Protein AF-A0A531K171-F1 (afdb_monomer_lite)

Sequence (128 aa):
ALLALTRFPGCSALVVLVNGFMGLPPVVVGLTVYLLLSRSGPLGEFGLLFTPAAMVIAQALLVVPIIAALTRQTIEDLWREYRDELTAMGVGPTGRVATLLWDSRFSLITAMLAGFGRAAAEVGTVMI

Structure (mmCIF, N/CA/C/O backbone):
data_AF-A0A531K171-F1
#
_entry.id   AF-A0A531K171-F1
#
loop_
_atom_site.group_PDB
_atom_site.id
_atom_site.type_symbol
_atom_site.label_atom_id
_atom_site.label_alt_id
_atom_site.label_comp_id
_atom_site.label_asym_id
_atom_site.label_entity_id
_atom_site.label_seq_id
_atom_site.pdbx_PDB_ins_code
_atom_site.Cartn_x
_atom_site.Cartn_y
_atom_site.Cartn_z
_atom_site.occupancy
_atom_site.B_iso_or_equiv
_atom_site.auth_seq_id
_atom_site.auth_comp_id
_atom_site.auth_asym_id
_atom_site.auth_atom_id
_atom_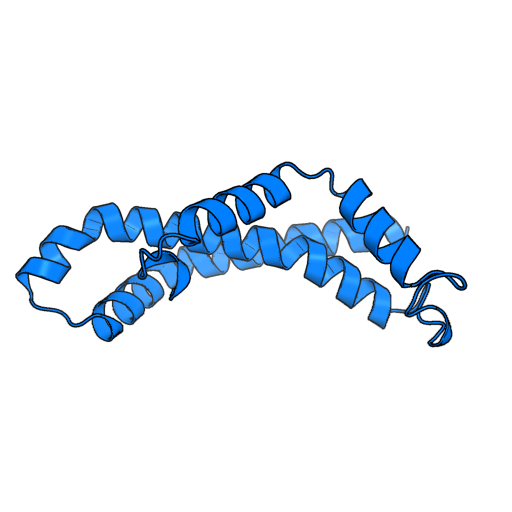site.pdbx_PDB_model_num
ATOM 1 N N . ALA A 1 1 ? -8.159 3.222 4.568 1.00 42.47 1 ALA A N 1
ATOM 2 C CA . ALA A 1 1 ? -9.145 3.859 5.470 1.00 42.47 1 ALA A CA 1
ATOM 3 C C . ALA A 1 1 ? -10.593 3.631 5.020 1.00 42.47 1 ALA A C 1
ATOM 5 O O . ALA A 1 1 ? -11.285 2.875 5.687 1.00 42.47 1 ALA A O 1
ATOM 6 N N . LEU A 1 2 ? -11.050 4.180 3.882 1.00 42.38 2 LEU A N 1
ATOM 7 C CA . LEU A 1 2 ? -12.434 3.988 3.398 1.00 42.38 2 LEU A CA 1
ATOM 8 C C . LEU A 1 2 ? -12.837 2.510 3.230 1.00 42.38 2 LEU A C 1
ATOM 10 O O . LEU A 1 2 ? -13.908 2.122 3.683 1.00 42.38 2 LEU A O 1
ATOM 14 N N . LEU A 1 3 ? -11.951 1.669 2.685 1.00 48.12 3 LEU A N 1
ATOM 15 C CA . LEU A 1 3 ? -12.173 0.220 2.530 1.00 48.12 3 LEU A CA 1
ATOM 16 C C . LEU A 1 3 ? -12.304 -0.556 3.852 1.00 48.12 3 LEU A C 1
ATOM 18 O O . LEU A 1 3 ? -12.934 -1.603 3.881 1.00 48.12 3 LEU A O 1
ATOM 22 N N . ALA A 1 4 ? -11.716 -0.057 4.941 1.00 44.78 4 ALA A N 1
ATOM 23 C CA . ALA A 1 4 ? -11.785 -0.706 6.252 1.00 44.78 4 ALA A CA 1
ATOM 24 C C . ALA A 1 4 ? -13.047 -0.299 7.036 1.00 44.78 4 ALA A C 1
ATOM 26 O O . ALA A 1 4 ? -13.523 -1.047 7.882 1.00 44.78 4 ALA A O 1
ATOM 27 N N . LEU A 1 5 ? -13.596 0.885 6.746 1.00 43.72 5 LEU A N 1
ATOM 28 C CA . LEU A 1 5 ? -14.669 1.509 7.529 1.00 43.72 5 LEU A CA 1
ATOM 29 C C . LEU A 1 5 ? -16.035 1.495 6.838 1.00 43.72 5 LEU A C 1
ATOM 31 O O . LEU A 1 5 ? -17.038 1.829 7.463 1.00 43.72 5 LEU A O 1
ATOM 35 N N . THR A 1 6 ? -16.103 1.074 5.575 1.00 45.12 6 THR A N 1
ATOM 36 C CA . THR A 1 6 ? -17.366 0.918 4.850 1.00 45.12 6 THR A CA 1
ATOM 37 C C . THR A 1 6 ? -17.631 -0.563 4.571 1.00 45.12 6 THR A C 1
ATOM 39 O O . THR A 1 6 ? -16.928 -1.224 3.809 1.00 45.12 6 THR A O 1
ATOM 42 N N . ARG A 1 7 ? -18.661 -1.119 5.222 1.00 50.06 7 ARG A N 1
ATOM 43 C CA . ARG A 1 7 ? -19.179 -2.462 4.925 1.00 50.06 7 ARG A CA 1
ATOM 44 C C . ARG A 1 7 ? -20.188 -2.366 3.780 1.00 50.06 7 ARG A C 1
ATOM 46 O O . ARG A 1 7 ? -21.389 -2.370 4.015 1.00 50.06 7 ARG A O 1
ATOM 53 N N . PHE A 1 8 ? -19.709 -2.240 2.545 1.00 55.25 8 PHE A N 1
ATOM 54 C CA . PHE A 1 8 ? -20.541 -2.452 1.354 1.00 55.25 8 PHE A CA 1
ATOM 55 C C . PHE A 1 8 ? -20.479 -3.931 0.920 1.00 55.25 8 PHE A C 1
ATOM 57 O O . PHE A 1 8 ? -19.448 -4.575 1.130 1.00 55.25 8 PHE A O 1
ATOM 64 N N . PRO A 1 9 ? -21.540 -4.502 0.316 1.00 48.28 9 PRO A N 1
ATOM 65 C CA . PRO A 1 9 ? -21.621 -5.938 0.008 1.00 48.28 9 PRO A CA 1
ATOM 66 C C . PRO A 1 9 ? -20.509 -6.453 -0.931 1.00 48.28 9 PRO A C 1
ATOM 68 O O . PRO A 1 9 ? -20.168 -7.629 -0.884 1.00 48.28 9 PRO A O 1
ATOM 71 N N . GLY A 1 10 ? -19.869 -5.578 -1.720 1.00 55.34 10 GLY A N 1
ATOM 72 C CA . GLY A 1 10 ? -18.698 -5.908 -2.551 1.00 55.34 10 GLY A CA 1
ATOM 73 C C . GLY A 1 10 ? -17.340 -5.858 -1.833 1.00 55.34 10 GLY A C 1
ATOM 74 O O . GLY A 1 10 ? -16.324 -6.225 -2.418 1.00 55.34 10 GLY A O 1
ATOM 75 N N . CYS A 1 11 ? -17.293 -5.420 -0.571 1.00 57.91 11 CYS A N 1
ATOM 76 C CA . CYS A 1 11 ? -16.043 -5.249 0.171 1.00 57.91 11 CYS A CA 1
ATOM 77 C C . CYS A 1 11 ? -15.371 -6.602 0.430 1.00 57.91 11 CYS A C 1
ATOM 79 O O . CYS A 1 11 ? -14.168 -6.725 0.248 1.00 57.91 11 CYS A O 1
ATOM 81 N N . SER A 1 12 ? -16.142 -7.656 0.725 1.00 52.91 12 SER A N 1
ATOM 82 C CA . SER A 1 12 ? -15.591 -9.007 0.897 1.00 52.91 12 SER A CA 1
ATOM 83 C C . SER A 1 12 ? -14.964 -9.551 -0.396 1.00 52.91 12 SER A C 1
ATOM 85 O O . SER A 1 12 ? -13.860 -10.083 -0.346 1.00 52.91 12 SER A O 1
ATOM 87 N N . ALA A 1 13 ? -15.579 -9.321 -1.563 1.00 54.09 13 ALA A N 1
ATOM 88 C CA . ALA A 1 13 ? -14.998 -9.699 -2.856 1.00 54.09 13 ALA A CA 1
ATOM 89 C C . ALA A 1 13 ? -13.708 -8.921 -3.163 1.00 54.09 13 ALA A C 1
ATOM 91 O O . ALA A 1 13 ? -12.729 -9.510 -3.611 1.00 54.09 13 ALA A O 1
ATOM 92 N N . LEU A 1 14 ? -13.665 -7.619 -2.860 1.00 57.56 14 LEU A N 1
ATOM 93 C CA . LEU A 1 14 ? -12.453 -6.809 -3.014 1.00 57.56 14 LEU A CA 1
ATOM 94 C C . LEU A 1 14 ? -11.344 -7.255 -2.052 1.00 57.56 14 LEU A C 1
ATOM 96 O O . LEU A 1 14 ? -10.176 -7.296 -2.414 1.00 57.56 14 LEU A O 1
ATOM 100 N N . VAL A 1 15 ? -11.713 -7.621 -0.827 1.00 57.00 15 VAL A N 1
ATOM 101 C CA . VAL A 1 15 ? -10.813 -8.143 0.203 1.00 57.00 15 VAL A CA 1
ATOM 102 C C . VAL A 1 15 ? -10.242 -9.503 -0.184 1.00 57.00 15 VAL A C 1
ATOM 104 O O . VAL A 1 15 ? -9.050 -9.722 0.023 1.00 57.00 15 VAL A O 1
ATOM 107 N N . VAL A 1 16 ? -11.066 -10.386 -0.750 1.00 56.28 16 VAL A N 1
ATOM 108 C CA . VAL A 1 16 ? -10.660 -11.694 -1.280 1.00 56.28 16 VAL A CA 1
ATOM 109 C C . VAL A 1 16 ? -9.814 -11.528 -2.536 1.00 56.28 16 VAL A C 1
ATOM 111 O O . VAL A 1 16 ? -8.838 -12.247 -2.681 1.00 56.28 16 VAL A O 1
ATOM 114 N N . LEU A 1 17 ? -10.102 -10.552 -3.400 1.00 59.12 17 LEU A N 1
ATOM 115 C CA . LEU A 1 17 ? -9.239 -10.214 -4.533 1.00 59.12 17 LEU A CA 1
ATOM 116 C C . LEU A 1 17 ? -7.881 -9.694 -4.057 1.00 59.12 17 LEU A C 1
ATOM 118 O O . LEU A 1 17 ? -6.857 -10.205 -4.487 1.00 59.12 17 LEU A O 1
ATOM 122 N N . VAL A 1 18 ? -7.850 -8.735 -3.129 1.00 57.16 18 VAL A N 1
ATOM 123 C CA . VAL A 1 18 ? -6.605 -8.162 -2.587 1.00 57.16 18 VAL A CA 1
ATOM 124 C C . VAL A 1 18 ? -5.792 -9.203 -1.806 1.00 57.16 18 VAL A C 1
ATOM 126 O O . VAL A 1 18 ? -4.577 -9.252 -1.961 1.00 57.16 18 VAL A O 1
ATOM 129 N N . ASN A 1 19 ? -6.431 -10.079 -1.022 1.00 55.25 19 ASN A N 1
ATOM 130 C CA . ASN A 1 19 ? -5.746 -11.212 -0.381 1.00 55.25 19 ASN A CA 1
ATOM 131 C C . ASN A 1 19 ? -5.341 -12.291 -1.395 1.00 55.25 19 ASN A C 1
ATOM 133 O O . ASN A 1 19 ? -4.265 -12.865 -1.279 1.00 55.25 19 ASN A O 1
ATOM 137 N N . GLY A 1 20 ? -6.148 -12.531 -2.428 1.00 56.47 20 GLY A N 1
ATOM 138 C CA . GLY A 1 20 ? -5.806 -13.402 -3.553 1.00 56.47 20 GLY A CA 1
ATOM 139 C C . GLY A 1 20 ? -4.573 -12.899 -4.304 1.00 56.47 20 GLY A C 1
ATOM 140 O O . GLY A 1 20 ? -3.719 -13.697 -4.677 1.00 56.47 20 GLY A O 1
ATOM 141 N N . PHE A 1 21 ? -4.408 -11.577 -4.417 1.00 53.78 21 PHE A N 1
ATOM 142 C CA . PHE A 1 21 ? -3.192 -10.942 -4.926 1.00 53.78 21 PHE A CA 1
ATOM 143 C C . PHE A 1 21 ? -1.971 -11.130 -4.011 1.00 53.78 21 PHE A C 1
ATOM 145 O O . PHE A 1 21 ? -0.855 -11.121 -4.519 1.00 53.78 21 PHE A O 1
ATOM 152 N N . MET A 1 22 ? -2.142 -11.362 -2.702 1.00 51.91 22 MET A N 1
ATOM 153 C CA . MET A 1 22 ? -1.028 -11.762 -1.822 1.00 51.91 22 MET A CA 1
ATOM 154 C C . MET A 1 22 ? -0.592 -13.219 -2.046 1.00 51.91 22 MET A C 1
ATOM 156 O O . MET A 1 22 ? 0.558 -13.550 -1.772 1.00 51.91 22 MET A O 1
ATOM 160 N N . GLY A 1 23 ? -1.488 -14.078 -2.548 1.00 52.16 23 GLY A N 1
ATOM 161 C CA . GLY A 1 23 ? -1.180 -15.456 -2.950 1.00 52.16 23 GLY A CA 1
ATOM 162 C C . GLY A 1 23 ? -0.709 -15.595 -4.401 1.00 52.16 23 GLY A C 1
ATOM 163 O O . GLY A 1 23 ? -0.233 -16.662 -4.790 1.00 52.16 23 GLY A O 1
ATOM 164 N N . LEU A 1 24 ? -0.837 -14.539 -5.212 1.00 49.75 24 LEU A N 1
ATOM 165 C CA . LEU A 1 24 ? -0.403 -14.555 -6.603 1.00 49.75 24 LEU A CA 1
ATOM 166 C C . LEU A 1 24 ? 1.134 -14.606 -6.650 1.00 49.75 24 LEU A C 1
ATOM 168 O O . LEU A 1 24 ? 1.785 -13.739 -6.059 1.00 49.75 24 LEU A O 1
ATOM 172 N N . PRO A 1 25 ? 1.742 -15.576 -7.360 1.00 52.66 25 PRO A N 1
ATOM 173 C CA . PRO A 1 25 ? 3.187 -15.612 -7.512 1.00 52.66 25 PRO A CA 1
ATOM 174 C C . PRO A 1 25 ? 3.660 -14.286 -8.128 1.00 52.66 25 PRO A C 1
ATOM 176 O O . PRO A 1 25 ? 3.102 -13.876 -9.151 1.00 52.66 25 PRO A O 1
ATOM 179 N N . PRO A 1 26 ? 4.697 -13.626 -7.579 1.00 57.75 26 PRO A N 1
ATOM 180 C CA . PRO A 1 26 ? 5.217 -12.358 -8.108 1.00 57.75 26 PRO A CA 1
ATOM 181 C C . PRO A 1 26 ? 5.539 -12.428 -9.609 1.00 57.75 26 PRO A C 1
ATOM 183 O O . PRO A 1 26 ? 5.352 -11.468 -10.354 1.00 57.75 26 PRO A O 1
ATOM 186 N N . VAL A 1 27 ? 5.931 -13.620 -10.066 1.00 56.69 27 VAL A N 1
ATOM 187 C CA . VAL A 1 27 ? 6.193 -13.969 -11.467 1.00 56.69 27 VAL A CA 1
ATOM 188 C C . VAL A 1 27 ? 4.970 -13.765 -12.370 1.00 56.69 27 VAL A C 1
ATOM 190 O O . VAL A 1 27 ? 5.123 -13.296 -13.491 1.00 56.69 27 VAL A O 1
ATOM 193 N N . VAL A 1 28 ? 3.754 -14.062 -11.902 1.00 65.19 28 VAL A N 1
ATOM 194 C CA . VAL A 1 28 ? 2.520 -13.890 -12.694 1.00 65.19 28 VAL A CA 1
ATOM 195 C C . VAL A 1 28 ? 2.216 -12.408 -12.904 1.00 65.19 28 VAL A C 1
ATOM 197 O O . VAL A 1 28 ? 1.817 -12.004 -13.997 1.00 65.19 28 VAL A O 1
ATOM 200 N N . VAL A 1 29 ? 2.465 -11.577 -11.888 1.00 64.38 29 VAL A N 1
ATOM 201 C CA . VAL A 1 29 ? 2.330 -10.118 -11.999 1.00 64.38 29 VAL A CA 1
ATOM 202 C C . VAL A 1 29 ? 3.362 -9.571 -12.987 1.00 64.38 29 VAL A C 1
ATOM 204 O O . VAL A 1 29 ? 2.997 -8.843 -13.908 1.00 64.38 29 VAL A O 1
ATOM 207 N N . GLY A 1 30 ? 4.625 -9.996 -12.867 1.00 60.75 30 GLY A N 1
ATOM 208 C CA . GLY A 1 30 ? 5.691 -9.627 -13.802 1.00 60.75 30 GLY A CA 1
ATOM 209 C C . GLY A 1 30 ? 5.392 -10.037 -15.247 1.00 60.75 30 GLY A C 1
ATOM 210 O O . GLY A 1 30 ? 5.573 -9.235 -16.160 1.00 60.75 30 GLY A O 1
ATOM 211 N N . LEU A 1 31 ? 4.855 -11.243 -15.461 1.00 64.62 31 LEU A N 1
ATOM 212 C CA . LEU A 1 31 ? 4.466 -11.735 -16.785 1.00 64.62 31 LEU A CA 1
ATOM 213 C C . LEU A 1 31 ? 3.278 -10.952 -17.362 1.00 64.62 31 LEU A C 1
ATOM 215 O O . LEU A 1 31 ? 3.269 -10.638 -18.547 1.00 64.62 31 LEU A O 1
ATOM 219 N N . THR A 1 32 ? 2.300 -10.584 -16.531 1.00 66.62 32 THR A N 1
ATOM 220 C CA . THR A 1 32 ? 1.151 -9.767 -16.959 1.00 66.62 32 THR A CA 1
ATOM 221 C C . THR A 1 32 ? 1.608 -8.382 -17.415 1.00 66.62 32 THR A C 1
ATOM 223 O O . THR A 1 32 ? 1.217 -7.915 -18.482 1.00 66.62 32 THR A O 1
ATOM 226 N N . VAL A 1 33 ? 2.494 -7.745 -16.643 1.00 65.38 33 VAL A N 1
ATOM 227 C CA . VAL A 1 33 ? 3.104 -6.457 -17.000 1.00 65.38 33 VAL A CA 1
ATOM 228 C C . VAL A 1 33 ? 3.946 -6.592 -18.272 1.00 65.38 33 VAL A C 1
ATOM 230 O O . VAL A 1 33 ? 3.806 -5.783 -19.185 1.00 65.38 33 VAL A O 1
ATOM 233 N N . TYR A 1 34 ? 4.758 -7.646 -18.387 1.00 63.09 34 TYR A N 1
ATOM 234 C CA . TYR A 1 34 ? 5.546 -7.923 -19.588 1.00 63.09 34 TYR A CA 1
ATOM 235 C C . TYR A 1 34 ? 4.668 -8.079 -20.834 1.00 63.09 34 TYR A C 1
ATOM 237 O O . TYR A 1 34 ? 4.953 -7.465 -21.855 1.00 63.09 34 TYR A O 1
ATOM 245 N N . LEU A 1 35 ? 3.575 -8.843 -20.761 1.00 66.75 35 LEU A N 1
ATOM 246 C CA . LEU A 1 35 ? 2.653 -9.030 -21.885 1.00 66.75 35 LEU A CA 1
ATOM 247 C C . LEU A 1 35 ? 1.932 -7.730 -22.270 1.00 66.75 35 LEU A C 1
ATOM 249 O O . LEU A 1 35 ? 1.693 -7.506 -23.454 1.00 66.75 35 LEU A O 1
ATOM 253 N N . LEU A 1 36 ? 1.632 -6.857 -21.302 1.00 64.88 36 LEU A N 1
ATOM 254 C CA . LEU A 1 36 ? 1.018 -5.549 -21.553 1.00 64.88 36 LEU A CA 1
ATOM 255 C C . LEU A 1 36 ? 1.967 -4.563 -22.255 1.00 64.88 36 LEU A C 1
ATOM 257 O O . LEU A 1 36 ? 1.52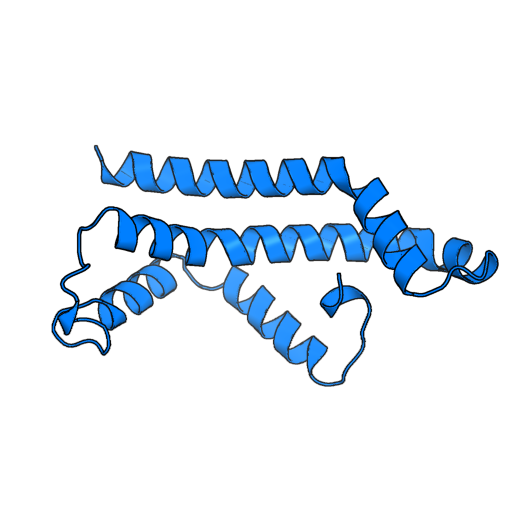7 -3.820 -23.133 1.00 64.88 36 LEU A O 1
ATOM 261 N N . LEU A 1 37 ? 3.245 -4.559 -21.864 1.00 59.38 37 LEU A N 1
ATOM 262 C CA . LEU A 1 37 ? 4.293 -3.657 -22.368 1.00 59.38 37 LEU A CA 1
ATOM 263 C C . LEU A 1 37 ? 5.088 -4.217 -23.556 1.00 59.38 37 LEU A C 1
ATOM 265 O O . LEU A 1 37 ? 5.846 -3.484 -24.191 1.00 59.38 37 LEU A O 1
ATOM 269 N N . SER A 1 38 ? 4.960 -5.512 -23.838 1.00 62.12 38 SER A N 1
ATOM 270 C CA . SER A 1 38 ? 5.581 -6.158 -24.993 1.00 62.12 38 SER A CA 1
ATOM 271 C C . SER A 1 38 ? 5.108 -5.494 -26.287 1.00 62.12 38 SER A C 1
ATOM 273 O O . SER A 1 38 ? 4.007 -4.956 -26.346 1.00 62.12 38 SER A O 1
ATOM 275 N N . ARG A 1 39 ? 5.909 -5.568 -27.359 1.00 59.94 39 ARG A N 1
ATOM 276 C CA . ARG A 1 39 ? 5.592 -4.985 -28.682 1.00 59.94 39 ARG A CA 1
ATOM 277 C C . ARG A 1 39 ? 4.248 -5.440 -29.268 1.00 59.94 39 ARG A C 1
ATOM 279 O O . ARG A 1 39 ? 3.750 -4.800 -30.182 1.00 59.94 39 ARG A O 1
ATOM 286 N N . SER A 1 40 ? 3.690 -6.540 -28.771 1.00 60.91 40 SER A N 1
ATOM 287 C CA . SER A 1 40 ? 2.383 -7.082 -29.174 1.00 60.91 40 SER A CA 1
ATOM 288 C C . SER A 1 40 ? 1.266 -6.800 -28.157 1.00 60.91 40 SER A C 1
ATOM 290 O O . SER A 1 40 ? 0.135 -7.233 -28.355 1.00 60.91 40 SER A O 1
ATOM 292 N N . GLY A 1 41 ? 1.585 -6.122 -27.055 1.00 66.50 41 GLY A N 1
ATOM 293 C CA . GLY A 1 41 ? 0.661 -5.720 -26.002 1.00 66.50 41 GLY A CA 1
ATOM 294 C C . GLY A 1 41 ? 0.040 -4.341 -26.251 1.00 66.50 41 GLY A C 1
ATOM 295 O O . GLY A 1 41 ? 0.568 -3.553 -27.036 1.00 66.50 41 GLY A O 1
ATOM 296 N N . PRO A 1 42 ? -1.063 -4.008 -25.557 1.00 67.75 42 PRO A N 1
ATOM 297 C CA . PRO A 1 42 ? -1.807 -2.758 -25.745 1.00 67.75 42 PRO A CA 1
ATOM 298 C C . PRO A 1 42 ? -0.992 -1.486 -25.462 1.00 67.75 42 PRO A C 1
ATOM 300 O O . PRO A 1 42 ? -1.372 -0.416 -25.922 1.00 67.75 42 PRO A O 1
ATOM 303 N N . LEU A 1 43 ? 0.117 -1.585 -24.718 1.00 64.38 43 LEU A N 1
ATOM 304 C CA . LEU A 1 43 ? 1.038 -0.474 -24.434 1.00 64.38 43 LEU A CA 1
ATOM 305 C C . LEU A 1 43 ? 2.383 -0.616 -25.174 1.00 64.38 43 LEU A C 1
ATOM 307 O O . LEU A 1 43 ? 3.310 0.156 -24.927 1.00 64.38 43 LEU A O 1
ATOM 311 N N . GLY A 1 44 ? 2.502 -1.589 -26.080 1.00 59.59 44 GLY A N 1
ATOM 312 C CA . GLY A 1 44 ? 3.733 -1.909 -26.803 1.00 59.59 44 GLY A CA 1
ATOM 313 C C . GLY A 1 44 ? 4.231 -0.804 -27.733 1.00 59.59 44 GLY A C 1
ATOM 314 O O . GLY A 1 44 ? 5.441 -0.677 -27.931 1.00 59.59 44 GLY A O 1
ATOM 315 N N . GLU A 1 45 ? 3.328 0.034 -28.254 1.00 64.06 45 GLU A N 1
ATOM 316 C CA . GLU A 1 45 ? 3.673 1.172 -29.122 1.00 64.06 45 GLU A CA 1
ATOM 317 C C . GLU A 1 45 ? 4.528 2.229 -28.407 1.00 64.06 45 GLU A C 1
ATOM 319 O O . GLU A 1 45 ? 5.309 2.927 -29.050 1.00 64.06 45 GLU A O 1
ATOM 324 N N . PHE A 1 46 ? 4.454 2.307 -27.072 1.00 66.69 46 PHE A N 1
ATOM 325 C CA . PHE A 1 46 ? 5.250 3.253 -26.287 1.00 66.69 46 PHE A CA 1
ATOM 326 C C . PHE A 1 46 ? 6.717 2.831 -26.124 1.00 66.69 46 PHE A C 1
ATOM 328 O O . PHE A 1 46 ? 7.515 3.612 -25.610 1.00 66.69 46 PHE A O 1
ATOM 335 N N . GLY A 1 47 ? 7.094 1.607 -26.520 1.00 61.94 47 GLY A N 1
ATOM 336 C CA . GLY A 1 47 ? 8.487 1.142 -26.479 1.00 61.94 47 GLY A CA 1
ATOM 337 C C . GLY A 1 47 ? 9.127 1.161 -25.083 1.00 61.94 47 GLY A C 1
ATOM 338 O O . GLY A 1 47 ? 10.347 1.169 -24.969 1.00 61.94 47 GLY A O 1
ATOM 339 N N . LEU A 1 48 ? 8.316 1.179 -24.019 1.00 64.19 48 LEU A N 1
ATOM 340 C CA . LEU A 1 48 ? 8.757 1.372 -22.631 1.00 64.19 48 LEU A CA 1
ATOM 341 C C . LEU A 1 48 ? 9.457 0.145 -22.031 1.00 64.19 48 LEU A C 1
ATOM 343 O O . LEU A 1 48 ? 10.026 0.237 -20.940 1.00 64.19 48 LEU A O 1
ATOM 347 N N . LEU A 1 49 ? 9.420 -1.000 -22.714 1.00 61.03 49 LEU A N 1
ATOM 348 C CA . LEU A 1 49 ? 10.106 -2.216 -22.291 1.00 61.03 49 LEU A CA 1
ATOM 349 C C . LEU A 1 49 ? 11.610 -1.915 -22.124 1.00 61.03 49 LEU A C 1
ATOM 351 O O . LEU A 1 49 ? 12.233 -1.382 -23.036 1.00 61.03 49 LEU A O 1
ATOM 355 N N . PHE A 1 50 ? 12.178 -2.239 -20.957 1.00 64.44 50 PHE A N 1
ATOM 356 C CA . PHE A 1 50 ? 13.566 -1.928 -20.554 1.00 64.44 50 PHE A CA 1
ATOM 357 C C . PHE A 1 50 ? 13.874 -0.460 -20.203 1.00 64.44 50 PHE A C 1
ATOM 359 O O . PHE A 1 50 ? 15.039 -0.098 -20.054 1.00 64.44 50 PHE A O 1
ATOM 366 N N . THR A 1 51 ? 12.860 0.387 -20.004 1.00 76.88 51 THR A N 1
ATOM 367 C CA . THR A 1 51 ? 13.066 1.739 -19.456 1.00 76.88 51 THR A CA 1
ATOM 368 C C . THR A 1 51 ? 12.982 1.761 -17.923 1.00 76.88 51 THR A C 1
ATOM 370 O O . THR A 1 51 ? 12.211 0.990 -17.337 1.00 76.88 51 THR A O 1
ATOM 373 N N . PRO A 1 52 ? 13.678 2.701 -17.249 1.00 74.88 52 PRO A N 1
ATOM 374 C CA . PRO A 1 52 ? 13.504 2.930 -15.813 1.00 74.88 52 PRO A CA 1
ATOM 375 C C . PRO A 1 52 ? 12.046 3.226 -15.430 1.00 74.88 52 PRO A C 1
ATOM 377 O O . PRO A 1 52 ? 11.588 2.811 -14.371 1.00 74.88 52 PRO A O 1
ATOM 380 N N . ALA A 1 53 ? 11.284 3.886 -16.310 1.00 75.19 53 ALA A N 1
ATOM 381 C CA . ALA A 1 53 ? 9.867 4.166 -16.085 1.00 75.19 53 ALA A CA 1
ATOM 382 C C . ALA A 1 53 ? 9.026 2.879 -15.996 1.00 75.19 53 ALA A C 1
ATOM 384 O O . ALA A 1 53 ? 8.229 2.730 -15.071 1.00 75.19 53 ALA A O 1
ATOM 385 N N . ALA A 1 54 ? 9.234 1.919 -16.906 1.00 73.56 54 ALA A N 1
ATOM 386 C CA . ALA A 1 54 ? 8.547 0.628 -16.846 1.00 73.56 54 ALA A CA 1
ATOM 387 C C . ALA A 1 54 ? 8.943 -0.189 -15.608 1.00 73.56 54 ALA A C 1
ATOM 389 O O . ALA A 1 54 ? 8.082 -0.833 -15.008 1.00 73.56 54 ALA A O 1
ATOM 390 N N . MET A 1 55 ? 10.211 -0.119 -15.181 1.00 76.94 55 MET A N 1
ATOM 391 C CA . MET A 1 55 ? 10.657 -0.738 -13.926 1.00 76.94 55 MET A CA 1
ATOM 392 C C . MET A 1 55 ? 9.931 -0.150 -12.712 1.00 76.94 55 MET A C 1
ATOM 394 O O . MET A 1 55 ? 9.429 -0.908 -11.885 1.00 76.94 55 MET A O 1
ATOM 398 N N . VAL A 1 56 ? 9.814 1.180 -12.623 1.00 79.62 56 VAL A N 1
ATOM 399 C CA . VAL A 1 56 ? 9.089 1.848 -11.528 1.00 79.62 56 VAL A CA 1
ATOM 400 C C . VAL A 1 56 ? 7.614 1.446 -11.511 1.00 79.62 56 VAL A C 1
ATOM 402 O O . VAL A 1 56 ? 7.076 1.167 -10.442 1.00 79.62 56 VAL A O 1
ATOM 405 N N . ILE A 1 57 ? 6.959 1.356 -12.673 1.00 77.56 57 ILE A N 1
ATOM 406 C CA . ILE A 1 57 ? 5.557 0.916 -12.762 1.00 77.56 57 ILE A CA 1
ATOM 407 C C . ILE A 1 57 ? 5.409 -0.536 -12.294 1.00 77.56 57 ILE A C 1
ATOM 409 O O . ILE A 1 57 ? 4.524 -0.824 -11.489 1.00 77.56 57 ILE A O 1
ATOM 413 N N . ALA A 1 58 ? 6.277 -1.443 -12.753 1.00 73.56 58 ALA A N 1
ATOM 414 C CA . ALA A 1 58 ? 6.252 -2.847 -12.344 1.00 73.56 58 ALA A CA 1
ATOM 415 C C . ALA A 1 58 ? 6.441 -2.995 -10.824 1.00 73.56 58 ALA A C 1
ATOM 417 O O . ALA A 1 58 ? 5.685 -3.704 -10.161 1.00 73.56 58 ALA A O 1
ATOM 418 N N . GLN A 1 59 ? 7.401 -2.260 -10.264 1.00 76.88 59 GLN A N 1
ATOM 419 C CA . GLN A 1 59 ? 7.684 -2.223 -8.831 1.00 76.88 59 GLN A CA 1
ATOM 420 C C . GLN A 1 59 ? 6.523 -1.642 -8.021 1.00 76.88 59 GLN A C 1
ATOM 422 O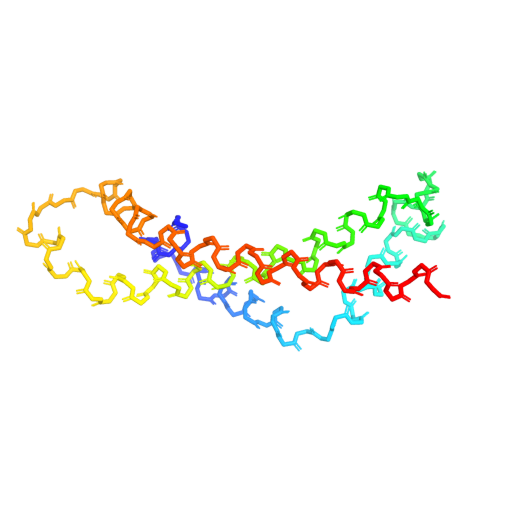 O . GLN A 1 59 ? 6.141 -2.207 -6.999 1.00 76.88 59 GLN A O 1
ATOM 427 N N . ALA A 1 60 ? 5.908 -0.554 -8.490 1.00 80.00 60 ALA A N 1
ATOM 428 C CA . ALA A 1 60 ? 4.720 0.005 -7.859 1.00 80.00 60 ALA A CA 1
ATOM 429 C C . ALA A 1 60 ? 3.576 -1.019 -7.842 1.00 80.00 60 ALA A C 1
ATOM 431 O O . ALA A 1 60 ? 2.948 -1.213 -6.804 1.00 80.00 60 ALA A O 1
ATOM 432 N N . LEU A 1 61 ? 3.353 -1.735 -8.949 1.00 73.94 61 LEU A N 1
ATOM 433 C CA . LEU A 1 61 ? 2.320 -2.769 -9.028 1.00 73.94 61 LEU A CA 1
ATOM 434 C C . LEU A 1 61 ? 2.548 -3.922 -8.038 1.00 73.94 61 LEU A C 1
ATOM 436 O O . LEU A 1 61 ? 1.582 -4.493 -7.538 1.00 73.94 61 LEU A O 1
ATOM 440 N N . LEU A 1 62 ? 3.809 -4.256 -7.750 1.00 72.06 62 LEU A N 1
ATOM 441 C CA . LEU A 1 62 ? 4.187 -5.310 -6.805 1.00 72.06 62 LEU A CA 1
ATOM 442 C C . LEU A 1 62 ? 4.117 -4.849 -5.343 1.00 72.06 62 LEU A C 1
ATOM 444 O O . LEU A 1 62 ? 3.650 -5.590 -4.480 1.00 72.06 62 LEU A O 1
ATOM 448 N N . VAL A 1 63 ? 4.561 -3.626 -5.049 1.00 80.25 63 VAL A N 1
ATOM 449 C CA . VAL A 1 63 ? 4.700 -3.129 -3.671 1.00 80.25 63 VAL A CA 1
ATOM 450 C C . VAL A 1 63 ? 3.406 -2.532 -3.120 1.00 80.25 63 VAL A C 1
ATOM 452 O O . VAL A 1 63 ? 3.087 -2.739 -1.947 1.00 80.25 63 VAL A O 1
ATOM 455 N N . VAL A 1 64 ? 2.623 -1.831 -3.946 1.00 80.31 64 VAL A N 1
ATOM 456 C CA . VAL A 1 64 ? 1.343 -1.222 -3.539 1.00 80.31 64 VAL A CA 1
ATOM 457 C C . VAL A 1 64 ? 0.384 -2.216 -2.866 1.00 80.31 64 VAL A C 1
ATOM 459 O O . VAL A 1 64 ? -0.099 -1.886 -1.780 1.00 80.31 64 VAL A O 1
ATOM 462 N N . PRO A 1 65 ? 0.100 -3.419 -3.411 1.00 74.50 65 PRO A N 1
ATOM 463 C CA . PRO A 1 65 ? -0.825 -4.351 -2.763 1.00 74.50 65 PRO A CA 1
ATOM 464 C C . PRO A 1 65 ? -0.312 -4.841 -1.403 1.00 74.50 65 PRO A C 1
ATOM 466 O O . PRO A 1 65 ? -1.110 -5.023 -0.485 1.00 74.50 65 PRO A O 1
ATOM 469 N N . ILE A 1 66 ? 1.005 -4.983 -1.237 1.00 76.88 66 ILE A N 1
ATOM 470 C CA . ILE A 1 66 ? 1.624 -5.399 0.029 1.00 76.88 66 ILE A CA 1
ATOM 471 C C . ILE A 1 66 ? 1.417 -4.321 1.093 1.00 76.88 66 ILE A C 1
ATOM 473 O O . ILE A 1 66 ? 0.900 -4.608 2.173 1.00 76.88 66 ILE A O 1
ATOM 477 N N . ILE A 1 67 ? 1.766 -3.069 0.777 1.00 81.31 67 ILE A N 1
ATOM 478 C CA . ILE A 1 67 ? 1.592 -1.942 1.702 1.00 81.31 67 ILE A CA 1
ATOM 479 C C . ILE A 1 67 ? 0.107 -1.751 2.028 1.00 81.31 67 ILE A C 1
ATOM 481 O O . ILE A 1 67 ? -0.244 -1.546 3.191 1.00 81.31 67 ILE A O 1
ATOM 485 N N . ALA A 1 68 ? -0.777 -1.856 1.032 1.00 76.12 68 ALA A N 1
ATOM 486 C CA . ALA A 1 68 ? -2.218 -1.731 1.222 1.00 76.12 68 ALA A CA 1
ATOM 487 C C . ALA A 1 68 ? -2.782 -2.823 2.145 1.00 76.12 68 ALA A C 1
ATOM 489 O O . ALA A 1 68 ? -3.606 -2.523 3.013 1.00 76.12 68 ALA A O 1
ATOM 490 N N . ALA A 1 69 ? -2.332 -4.069 1.991 1.00 74.50 69 ALA A N 1
ATOM 491 C CA . ALA A 1 69 ? -2.763 -5.181 2.826 1.00 74.50 69 ALA A CA 1
ATOM 492 C C . ALA A 1 69 ? -2.280 -5.041 4.277 1.00 74.50 69 ALA A C 1
ATOM 494 O O . ALA A 1 69 ? -3.100 -5.144 5.188 1.00 74.50 69 ALA A O 1
ATOM 495 N N . LEU A 1 70 ? -0.999 -4.717 4.490 1.00 77.56 70 LEU A N 1
ATOM 496 C CA . LEU A 1 70 ? -0.442 -4.475 5.827 1.00 77.56 70 LEU A CA 1
ATOM 497 C C . LEU A 1 70 ? -1.142 -3.302 6.519 1.00 77.56 70 LEU A C 1
ATOM 499 O O . LEU A 1 70 ? -1.609 -3.431 7.645 1.00 77.56 70 LEU A O 1
ATOM 503 N N . THR A 1 71 ? -1.309 -2.188 5.802 1.00 79.50 71 THR A N 1
ATOM 504 C CA . THR A 1 71 ? -2.049 -1.012 6.285 1.00 79.50 71 THR A CA 1
ATOM 505 C C . THR A 1 71 ? -3.464 -1.386 6.705 1.00 79.50 71 THR A C 1
ATOM 507 O O . THR A 1 71 ? -3.938 -0.971 7.760 1.00 79.50 71 THR A O 1
ATOM 510 N N . ARG A 1 72 ? -4.169 -2.170 5.883 1.00 77.88 72 ARG A N 1
ATOM 511 C CA . ARG A 1 72 ? -5.525 -2.608 6.205 1.00 77.88 72 ARG A CA 1
ATOM 512 C C . ARG A 1 72 ? -5.541 -3.494 7.448 1.00 77.88 72 ARG A C 1
ATOM 514 O O . ARG A 1 72 ? -6.407 -3.276 8.286 1.00 77.88 72 ARG A O 1
ATOM 521 N N . GLN A 1 73 ? -4.624 -4.453 7.555 1.00 73.50 73 GLN A N 1
ATOM 522 C CA . GLN A 1 73 ? -4.535 -5.349 8.705 1.00 73.50 73 GLN A CA 1
ATOM 523 C C . GLN A 1 73 ? -4.326 -4.553 9.998 1.00 73.50 73 GLN A C 1
ATOM 525 O O . GLN A 1 73 ? -5.128 -4.678 10.915 1.00 73.50 73 GLN A O 1
ATOM 530 N N . THR A 1 74 ? -3.355 -3.634 10.021 1.00 83.12 74 THR A N 1
ATOM 531 C CA . THR A 1 74 ? -3.097 -2.766 11.180 1.00 83.12 74 THR A CA 1
ATOM 532 C C . THR A 1 74 ? -4.324 -1.947 11.584 1.00 83.12 74 THR A C 1
ATOM 534 O O . THR A 1 74 ? -4.653 -1.854 12.763 1.00 83.12 74 THR A O 1
ATOM 537 N N . ILE A 1 75 ? -5.023 -1.351 10.614 1.00 81.75 75 ILE A N 1
ATOM 538 C CA . ILE A 1 75 ? -6.227 -0.558 10.892 1.00 81.75 75 ILE A CA 1
ATOM 539 C C . ILE A 1 75 ? -7.383 -1.441 11.379 1.00 81.75 75 ILE A C 1
ATOM 541 O O . ILE A 1 75 ? -8.164 -1.000 12.216 1.00 81.75 75 ILE A O 1
ATOM 545 N N . GLU A 1 76 ? -7.524 -2.661 10.859 1.00 79.50 76 GLU A N 1
ATOM 546 C CA . GLU A 1 76 ? -8.572 -3.596 11.279 1.00 79.50 76 GLU A CA 1
ATOM 547 C C . GLU A 1 76 ? -8.338 -4.103 12.708 1.00 79.50 76 GLU A C 1
ATOM 549 O O . GLU A 1 76 ? -9.296 -4.182 13.478 1.00 79.50 76 GLU A O 1
ATOM 554 N N . ASP A 1 77 ? -7.085 -4.370 13.075 1.00 81.56 77 ASP A N 1
ATOM 555 C CA . ASP A 1 77 ? -6.699 -4.773 14.430 1.00 81.56 77 ASP A CA 1
ATOM 556 C C . ASP A 1 77 ? -6.992 -3.649 15.436 1.00 81.56 77 ASP A C 1
ATOM 558 O O . ASP A 1 77 ? -7.742 -3.859 16.390 1.00 81.56 77 ASP A O 1
ATOM 562 N N . LEU A 1 78 ? -6.542 -2.421 15.147 1.00 85.44 78 LEU A N 1
ATOM 563 C CA . LEU A 1 78 ? -6.837 -1.241 15.973 1.00 85.44 78 LEU A CA 1
ATOM 564 C C . LEU A 1 78 ? -8.331 -0.928 16.045 1.00 85.44 78 LEU A C 1
ATOM 566 O O . LEU A 1 78 ? -8.829 -0.475 17.068 1.00 85.44 78 LEU A O 1
ATOM 570 N N . TRP A 1 79 ? -9.076 -1.154 14.962 1.00 84.12 79 TRP A N 1
ATOM 571 C CA . TRP A 1 79 ? -10.522 -0.966 14.981 1.00 84.12 79 TRP A CA 1
ATOM 572 C C . TRP A 1 79 ? -11.216 -1.991 15.876 1.00 84.12 79 TRP A C 1
ATOM 574 O O . TRP A 1 79 ? -12.196 -1.649 16.527 1.00 84.12 79 TRP A O 1
ATOM 584 N N . ARG A 1 80 ? -10.753 -3.244 15.922 1.00 82.75 80 ARG A N 1
ATOM 585 C CA . ARG A 1 80 ? -11.328 -4.259 16.820 1.00 82.75 80 ARG A CA 1
ATOM 586 C C . ARG A 1 80 ? -11.086 -3.931 18.286 1.00 82.75 80 ARG A C 1
ATOM 588 O O . ARG A 1 80 ? -11.957 -4.245 19.088 1.00 82.75 80 ARG A O 1
ATOM 595 N N . GLU A 1 81 ? -9.958 -3.304 18.587 1.00 86.44 81 GLU A N 1
ATOM 596 C CA . GLU A 1 81 ? -9.615 -2.836 19.926 1.00 86.44 81 GLU A CA 1
ATOM 597 C C . GLU A 1 81 ? -10.412 -1.577 20.287 1.00 86.44 81 GLU A C 1
ATOM 599 O O . GLU A 1 81 ? -11.223 -1.619 21.200 1.00 86.44 81 GLU A O 1
ATOM 604 N N . TYR A 1 82 ? -10.300 -0.509 19.490 1.00 85.50 82 TYR A N 1
ATOM 605 C CA . TYR A 1 82 ? -10.827 0.816 19.837 1.00 85.50 82 TYR A CA 1
ATOM 606 C C . TYR A 1 82 ? -12.298 1.074 19.487 1.00 85.50 82 TYR A C 1
ATOM 608 O O . TYR A 1 82 ? -12.829 2.162 19.741 1.00 85.50 82 TYR A O 1
ATOM 616 N N . ARG A 1 83 ? -12.980 0.135 18.819 1.00 84.38 83 ARG A N 1
ATOM 617 C CA . ARG A 1 83 ? -14.365 0.337 18.343 1.00 84.38 83 ARG A CA 1
ATOM 618 C C . ARG A 1 83 ? -15.323 0.715 19.461 1.00 84.38 83 ARG A C 1
ATOM 620 O O . ARG A 1 83 ? -16.202 1.550 19.227 1.00 84.38 83 ARG A O 1
ATOM 627 N N . ASP A 1 84 ? -15.190 0.091 20.623 1.00 88.00 84 ASP A N 1
ATOM 628 C CA . ASP A 1 84 ? -16.162 0.224 21.695 1.00 88.00 84 ASP A CA 1
ATOM 629 C C . ASP A 1 84 ? -15.917 1.540 22.448 1.00 88.00 84 ASP A C 1
ATOM 631 O O . ASP A 1 84 ? -16.878 2.277 22.678 1.00 88.00 84 ASP A O 1
ATOM 635 N N . GLU A 1 85 ? -14.658 1.950 22.671 1.00 89.19 85 GLU A N 1
ATOM 636 C CA . GLU A 1 85 ? -14.345 3.274 23.226 1.00 89.19 85 GLU A CA 1
ATOM 637 C C . GLU A 1 85 ? -14.718 4.407 22.265 1.00 89.19 85 GLU A C 1
ATOM 639 O O . GLU A 1 85 ? -15.363 5.379 22.663 1.00 89.19 85 GLU A O 1
ATOM 644 N N . LEU A 1 86 ? -14.363 4.298 20.979 1.00 86.88 86 LEU A N 1
ATOM 645 C CA . LEU A 1 86 ? -14.677 5.327 19.978 1.00 86.88 86 LEU A CA 1
ATOM 646 C C . LEU A 1 86 ? -16.187 5.481 19.763 1.00 86.88 86 LEU A C 1
ATOM 648 O O . LEU A 1 86 ? -16.665 6.571 19.428 1.00 86.88 86 LEU A O 1
ATOM 652 N N . THR A 1 87 ? -16.944 4.397 19.939 1.00 86.81 87 THR A N 1
ATOM 653 C CA . THR A 1 87 ? -18.407 4.435 19.890 1.00 86.81 87 THR A CA 1
ATOM 654 C C . THR A 1 87 ? -18.986 5.043 21.163 1.00 86.81 87 THR A C 1
ATOM 656 O O . THR A 1 87 ? -19.862 5.898 21.052 1.00 86.81 87 THR A O 1
ATOM 659 N N . ALA A 1 88 ? -18.464 4.692 22.342 1.00 89.50 88 ALA A N 1
ATOM 660 C CA . ALA A 1 88 ? -18.888 5.271 23.618 1.00 89.50 88 ALA A CA 1
ATOM 661 C C . ALA A 1 88 ? -18.626 6.786 23.699 1.00 89.50 88 ALA A C 1
ATOM 663 O O . ALA A 1 88 ? -19.459 7.533 24.204 1.00 89.50 88 ALA A O 1
ATOM 664 N N . MET A 1 89 ? -17.510 7.256 23.135 1.00 89.44 89 MET A N 1
ATOM 665 C CA . MET A 1 89 ? -17.164 8.681 23.053 1.00 89.44 89 MET A CA 1
ATOM 666 C C . MET A 1 89 ? -17.952 9.454 21.979 1.00 89.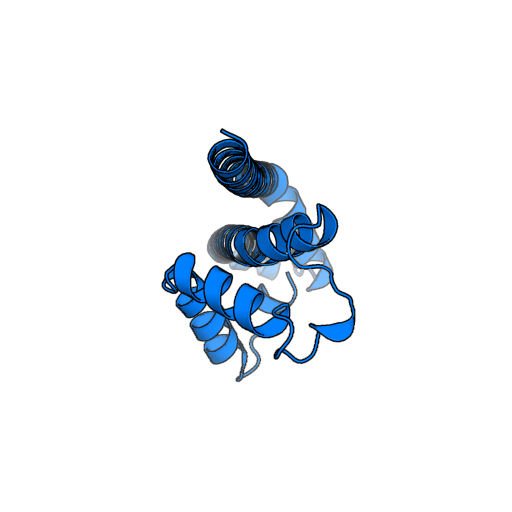44 89 MET A C 1
ATOM 668 O O . MET A 1 89 ? -17.755 10.657 21.821 1.00 89.44 89 MET A O 1
ATOM 672 N N . GLY A 1 90 ? -18.819 8.790 21.205 1.00 88.50 90 GLY A N 1
ATOM 673 C CA . GLY A 1 90 ? -19.618 9.440 20.162 1.00 88.50 90 GLY A CA 1
ATOM 674 C C . GLY A 1 90 ? -18.791 10.003 18.999 1.00 88.50 90 GLY A C 1
ATOM 675 O O . GLY A 1 90 ? -19.248 10.902 18.294 1.00 88.50 90 GLY A O 1
ATOM 676 N N . VAL A 1 91 ? -17.573 9.495 18.775 1.00 87.44 91 VAL A N 1
ATOM 677 C CA . VAL A 1 91 ? -16.674 10.012 17.734 1.00 87.44 91 VAL A CA 1
ATOM 678 C C . VAL A 1 91 ? -17.258 9.714 16.354 1.00 87.44 91 VAL A C 1
ATOM 680 O O . VAL A 1 91 ? -17.580 8.565 16.037 1.00 87.44 91 VAL A O 1
ATOM 683 N N . GLY A 1 92 ? -17.367 10.744 15.512 1.00 83.75 92 GLY A N 1
ATOM 684 C CA . GLY A 1 92 ? -17.846 10.620 14.134 1.00 83.75 92 GLY A CA 1
ATOM 685 C C . GLY A 1 92 ? -16.919 9.784 13.231 1.00 83.75 92 GLY A C 1
ATOM 686 O O . GLY A 1 92 ? -15.756 9.548 13.565 1.00 83.75 92 GLY A O 1
ATOM 687 N N . PRO A 1 93 ? -17.392 9.349 12.050 1.00 76.44 93 PRO A N 1
ATOM 688 C CA . PRO A 1 93 ? -16.655 8.442 11.163 1.00 76.44 93 PRO A CA 1
ATOM 689 C C . PRO A 1 93 ? -15.298 8.996 10.704 1.00 76.44 93 PRO A C 1
ATOM 691 O O . PRO A 1 93 ? -14.327 8.249 10.637 1.00 76.44 93 PRO A O 1
ATOM 694 N N . THR A 1 94 ? -15.196 10.299 10.439 1.00 78.44 94 THR A N 1
ATOM 695 C CA . THR A 1 94 ? -13.933 10.963 10.072 1.00 78.44 94 THR A CA 1
ATOM 696 C C . THR A 1 94 ? -12.953 11.031 11.240 1.00 78.44 94 THR A C 1
ATOM 698 O O . THR A 1 94 ? -11.763 10.789 11.049 1.00 78.44 94 THR A O 1
ATOM 701 N N . GLY A 1 95 ? -13.454 11.282 12.454 1.00 83.81 95 GLY A N 1
ATOM 702 C CA . GLY A 1 95 ? -12.656 11.252 13.678 1.00 83.81 95 GLY A CA 1
ATOM 703 C C . GLY A 1 95 ? -12.066 9.866 13.926 1.00 83.81 95 GLY A C 1
ATOM 704 O O . GLY A 1 95 ? -10.867 9.746 14.135 1.00 83.81 95 GLY A O 1
ATOM 705 N N . ARG A 1 96 ? -12.871 8.806 13.765 1.00 84.88 96 ARG A N 1
ATOM 706 C CA . ARG A 1 96 ? -12.410 7.411 13.882 1.00 84.88 96 ARG A CA 1
ATOM 707 C C . ARG A 1 96 ? -11.278 7.096 12.903 1.00 84.88 96 ARG A C 1
ATOM 709 O O . ARG A 1 96 ? -10.273 6.525 13.307 1.00 84.88 96 ARG A O 1
ATOM 716 N N . VAL A 1 97 ? -11.408 7.500 11.632 1.00 80.31 97 VAL A N 1
ATOM 717 C CA . VAL A 1 97 ? -10.337 7.339 10.627 1.00 80.31 97 VAL A CA 1
ATOM 718 C C . VAL A 1 97 ? -9.056 8.034 11.081 1.00 80.31 97 VAL A C 1
ATOM 720 O O . VAL A 1 97 ? -7.987 7.430 11.038 1.00 80.31 97 VAL A O 1
ATOM 723 N N . ALA A 1 98 ? -9.161 9.306 11.471 1.00 85.50 98 ALA A N 1
ATOM 724 C CA . ALA A 1 98 ? -8.010 10.121 11.831 1.00 85.50 98 ALA A CA 1
ATOM 725 C C . ALA A 1 98 ? -7.292 9.558 13.063 1.00 85.50 98 ALA A C 1
ATOM 727 O O . ALA A 1 98 ? -6.071 9.442 13.041 1.00 85.50 98 ALA A O 1
ATOM 728 N N . THR A 1 99 ? -8.039 9.134 14.086 1.00 87.12 99 THR A N 1
ATOM 729 C CA . THR A 1 99 ? -7.481 8.512 15.292 1.00 87.12 99 THR A CA 1
ATOM 730 C C . THR A 1 99 ? -6.734 7.223 14.961 1.00 87.12 99 THR A C 1
ATOM 732 O O . THR A 1 99 ? -5.577 7.084 15.343 1.00 87.12 99 THR A O 1
ATOM 735 N N . LEU A 1 100 ? -7.339 6.317 14.186 1.00 86.75 100 LEU A N 1
ATOM 736 C CA . LEU A 1 100 ? -6.694 5.053 13.811 1.00 86.75 100 LEU A CA 1
ATOM 737 C C . LEU A 1 100 ? -5.443 5.275 12.951 1.00 86.75 100 LEU A C 1
ATOM 739 O O . LEU A 1 100 ? -4.445 4.582 13.128 1.00 86.75 100 LEU A O 1
ATOM 743 N N . LEU A 1 101 ? -5.466 6.236 12.020 1.00 86.00 101 LEU A N 1
ATOM 744 C CA . LEU A 1 101 ? -4.294 6.589 11.207 1.00 86.00 101 LEU A CA 1
ATOM 745 C C . LEU A 1 101 ? -3.180 7.219 12.046 1.00 86.00 101 LEU A C 1
ATOM 747 O O . LEU A 1 101 ? -2.004 6.940 11.820 1.00 86.00 101 LEU A O 1
ATOM 751 N N . TRP A 1 102 ? -3.544 8.066 13.007 1.00 89.25 102 TRP A N 1
ATOM 752 C CA . TRP A 1 102 ? -2.584 8.699 13.899 1.00 89.25 102 TRP A CA 1
ATOM 753 C C . TRP A 1 102 ? -1.900 7.676 14.801 1.00 89.25 102 TRP A C 1
ATOM 755 O O . TRP A 1 102 ? -0.683 7.736 14.981 1.00 89.25 102 TRP A O 1
ATOM 765 N N . ASP A 1 103 ? -2.666 6.730 15.336 1.00 88.94 103 ASP A N 1
ATOM 766 C CA . ASP A 1 103 ? -2.158 5.700 16.235 1.00 88.94 103 ASP A CA 1
ATOM 767 C C . ASP A 1 103 ? -1.315 4.653 15.489 1.00 88.94 103 ASP A C 1
ATOM 769 O O . ASP A 1 103 ? -0.172 4.377 15.853 1.00 88.94 103 ASP A O 1
ATOM 773 N N . SER A 1 104 ? -1.793 4.198 14.326 1.00 89.75 104 SER A N 1
ATOM 774 C CA . SER A 1 104 ? -1.063 3.251 13.469 1.00 89.75 104 SER A CA 1
ATOM 775 C C . SER A 1 104 ? 0.181 3.820 12.783 1.00 89.75 104 SER A C 1
ATOM 777 O O . SER A 1 104 ? 0.891 3.057 12.132 1.00 89.75 104 SER A O 1
ATOM 779 N N . ARG A 1 105 ? 0.490 5.121 12.896 1.00 91.69 105 ARG A N 1
ATOM 780 C CA . ARG A 1 105 ? 1.540 5.786 12.097 1.00 91.69 105 ARG A CA 1
ATOM 781 C C . ARG A 1 105 ? 2.883 5.054 12.097 1.00 91.69 105 ARG A C 1
ATOM 783 O O . ARG A 1 105 ? 3.514 4.952 11.051 1.00 91.69 105 ARG A O 1
ATOM 790 N N . PHE A 1 106 ? 3.309 4.520 13.240 1.00 90.62 106 PHE A N 1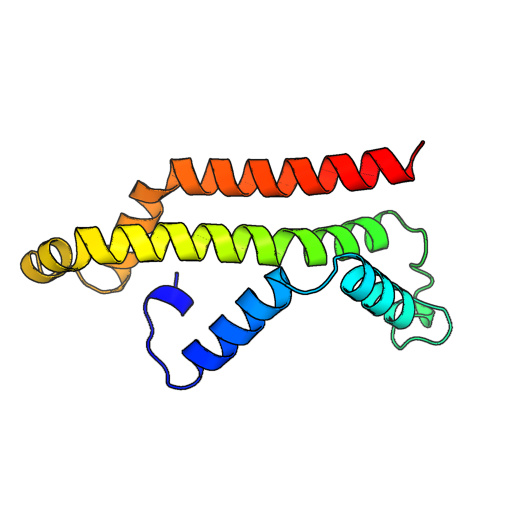
ATOM 791 C CA . PHE A 1 106 ? 4.579 3.801 13.340 1.00 90.62 106 PHE A CA 1
ATOM 792 C C . PHE A 1 106 ? 4.518 2.470 12.593 1.00 90.62 106 PHE A C 1
ATOM 794 O O . PHE A 1 106 ? 5.393 2.191 11.780 1.00 90.62 106 PHE A O 1
ATOM 801 N N . SER A 1 107 ? 3.440 1.710 12.773 1.00 87.38 107 SER A N 1
ATOM 802 C CA . SER A 1 107 ? 3.185 0.478 12.023 1.00 87.38 107 SER A CA 1
ATOM 803 C C . SER A 1 107 ? 3.059 0.728 10.516 1.00 87.38 107 SER A C 1
ATOM 805 O O . SER A 1 107 ? 3.567 -0.059 9.721 1.00 87.38 107 SER A O 1
ATOM 807 N N . LEU A 1 108 ? 2.449 1.844 10.101 1.00 88.31 108 LEU A N 1
ATOM 808 C CA . LEU A 1 108 ? 2.363 2.241 8.691 1.00 88.31 108 LEU A CA 1
ATOM 809 C C . LEU A 1 108 ? 3.736 2.590 8.110 1.00 88.31 108 LEU A C 1
ATOM 811 O O . LEU A 1 108 ? 4.046 2.179 6.992 1.00 88.31 108 LEU A O 1
ATOM 815 N N . ILE A 1 109 ? 4.579 3.291 8.872 1.00 91.62 109 ILE A N 1
ATOM 816 C CA . ILE A 1 109 ? 5.970 3.555 8.483 1.00 91.62 109 ILE A CA 1
ATOM 817 C C . ILE A 1 109 ? 6.727 2.232 8.330 1.00 91.62 109 ILE A C 1
ATOM 819 O O . ILE A 1 109 ? 7.406 2.033 7.326 1.00 91.62 109 ILE A O 1
ATOM 823 N N . THR A 1 110 ? 6.570 1.290 9.261 1.00 88.06 110 THR A N 1
ATOM 824 C CA . THR A 1 110 ? 7.188 -0.038 9.156 1.00 88.06 110 THR A CA 1
ATOM 825 C C . THR A 1 110 ? 6.699 -0.801 7.924 1.00 88.06 110 THR A C 1
ATOM 827 O O . THR A 1 110 ? 7.511 -1.382 7.207 1.00 88.06 110 THR A O 1
ATOM 830 N N . ALA A 1 111 ? 5.399 -0.762 7.622 1.00 85.19 111 ALA A N 1
ATOM 831 C CA . ALA A 1 111 ? 4.837 -1.382 6.423 1.00 85.19 111 ALA A CA 1
ATOM 832 C C . ALA A 1 111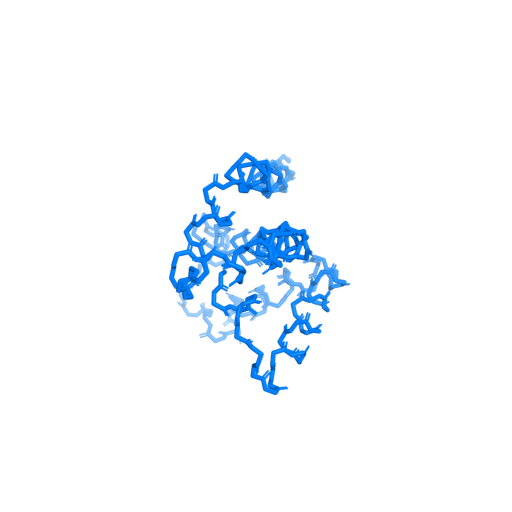 ? 5.392 -0.756 5.133 1.00 85.19 111 ALA A C 1
ATOM 834 O O . ALA A 1 111 ? 5.723 -1.473 4.187 1.00 85.19 111 ALA A O 1
ATOM 835 N N . MET A 1 112 ? 5.552 0.571 5.103 1.00 87.69 112 MET A N 1
ATOM 836 C CA . MET A 1 112 ? 6.203 1.267 3.994 1.00 87.69 112 MET A CA 1
ATOM 837 C C . MET A 1 112 ? 7.666 0.853 3.835 1.00 87.69 112 MET A C 1
ATOM 839 O O . MET A 1 112 ? 8.092 0.567 2.719 1.00 87.69 112 MET A O 1
ATOM 843 N N . LEU A 1 113 ? 8.425 0.785 4.932 1.00 89.69 113 LEU A N 1
ATOM 844 C CA . LEU A 1 113 ? 9.826 0.360 4.911 1.00 89.69 113 LEU A CA 1
ATOM 845 C C . LEU A 1 113 ? 9.971 -1.089 4.433 1.00 89.69 113 LEU A C 1
ATOM 847 O O . LEU A 1 113 ? 10.862 -1.380 3.639 1.00 89.69 113 LEU A O 1
ATOM 851 N N . ALA A 1 114 ? 9.072 -1.983 4.850 1.00 84.50 114 ALA A N 1
ATOM 852 C CA . ALA A 1 114 ? 9.045 -3.365 4.381 1.00 84.50 114 ALA A CA 1
ATOM 853 C C . ALA A 1 114 ? 8.768 -3.452 2.869 1.00 84.50 114 ALA A C 1
ATOM 855 O O . ALA A 1 114 ? 9.467 -4.166 2.147 1.00 84.50 114 ALA A O 1
ATOM 856 N N . GLY A 1 115 ? 7.787 -2.688 2.375 1.00 85.00 115 GLY A N 1
ATOM 857 C CA . GLY A 1 115 ? 7.491 -2.597 0.945 1.00 85.00 115 GLY A CA 1
ATOM 858 C C . GLY A 1 115 ? 8.663 -2.034 0.138 1.00 85.00 115 GLY A C 1
ATOM 859 O O . GLY A 1 115 ? 9.038 -2.600 -0.888 1.00 85.00 115 GLY A O 1
ATOM 860 N N . PHE A 1 116 ? 9.289 -0.967 0.637 1.00 85.81 116 PHE A N 1
ATOM 861 C CA . PHE A 1 116 ? 10.472 -0.363 0.031 1.00 85.81 116 PHE A CA 1
ATOM 862 C C . PHE A 1 116 ? 11.660 -1.332 -0.018 1.00 85.81 116 PHE A C 1
ATOM 864 O O . PHE A 1 116 ? 12.284 -1.476 -1.066 1.00 85.81 116 PHE A O 1
ATOM 871 N N . GLY A 1 117 ? 11.948 -2.036 1.082 1.00 84.69 117 GLY A N 1
ATOM 872 C CA . GLY A 1 117 ? 13.040 -3.010 1.147 1.00 84.69 117 GLY A CA 1
ATOM 873 C C . GLY A 1 117 ? 12.883 -4.134 0.122 1.00 84.69 117 GLY A C 1
ATOM 874 O O . GLY A 1 117 ? 13.857 -4.521 -0.521 1.00 84.69 117 GLY A O 1
ATOM 875 N N . ARG A 1 118 ? 11.649 -4.605 -0.099 1.00 83.62 118 ARG A N 1
ATOM 876 C CA . ARG A 1 118 ? 11.349 -5.600 -1.136 1.00 83.62 118 ARG A CA 1
ATOM 877 C C . ARG A 1 118 ? 11.586 -5.058 -2.546 1.00 83.62 118 ARG A C 1
ATOM 879 O O . ARG A 1 118 ? 12.238 -5.726 -3.343 1.00 83.62 118 ARG A O 1
ATOM 886 N N . ALA A 1 119 ? 11.102 -3.850 -2.830 1.00 82.44 119 ALA A N 1
ATOM 887 C CA . ALA A 1 119 ? 11.347 -3.167 -4.100 1.00 82.44 119 ALA A CA 1
ATOM 888 C C . ALA A 1 119 ? 12.854 -3.053 -4.393 1.00 82.44 119 ALA A C 1
ATOM 890 O O . ALA A 1 119 ? 13.334 -3.506 -5.434 1.00 82.44 119 ALA A O 1
ATOM 891 N N . ALA A 1 120 ? 13.610 -2.525 -3.427 1.00 81.50 120 ALA A N 1
ATOM 892 C CA . ALA A 1 120 ? 15.048 -2.313 -3.540 1.00 81.50 120 ALA A CA 1
ATOM 893 C C . ALA A 1 120 ? 15.829 -3.620 -3.761 1.00 81.50 120 ALA A C 1
ATOM 895 O O . ALA A 1 120 ? 16.745 -3.648 -4.584 1.00 81.50 120 ALA A O 1
ATOM 896 N N . ALA A 1 121 ? 15.454 -4.706 -3.076 1.00 82.19 121 ALA A N 1
ATOM 897 C CA . ALA A 1 121 ? 16.079 -6.017 -3.250 1.00 82.19 121 ALA A CA 1
ATOM 898 C C . ALA A 1 121 ? 15.853 -6.592 -4.660 1.00 82.19 121 ALA A C 1
ATOM 900 O O . ALA A 1 121 ? 16.777 -7.136 -5.267 1.00 82.19 121 ALA A O 1
ATOM 901 N N . GLU A 1 122 ? 14.645 -6.440 -5.208 1.00 78.19 122 GLU A N 1
ATOM 902 C CA . GLU A 1 122 ? 14.315 -6.921 -6.552 1.00 78.19 122 GLU A CA 1
ATOM 903 C C . GLU A 1 122 ? 15.044 -6.113 -7.642 1.00 78.19 122 GLU A C 1
ATOM 905 O O . GLU A 1 122 ? 15.624 -6.714 -8.544 1.00 78.19 122 GLU A O 1
ATOM 910 N N . VAL A 1 123 ? 15.115 -4.777 -7.540 1.00 71.56 123 VAL A N 1
ATOM 911 C CA . VAL A 1 123 ? 15.895 -3.953 -8.494 1.00 71.56 123 VAL A CA 1
ATOM 912 C C . VAL A 1 123 ? 17.388 -4.259 -8.404 1.00 71.56 123 VAL A C 1
ATOM 914 O O . VAL A 1 123 ? 18.046 -4.394 -9.433 1.00 71.56 123 VAL A O 1
ATOM 917 N N . GLY A 1 124 ? 17.924 -4.402 -7.188 1.00 63.66 124 GLY A N 1
ATOM 918 C CA . GLY A 1 124 ? 19.331 -4.749 -6.980 1.00 63.66 124 GLY A CA 1
ATOM 919 C C . GLY A 1 124 ? 19.707 -6.085 -7.624 1.00 63.66 124 GLY A C 1
ATOM 920 O O . GLY A 1 124 ? 20.776 -6.195 -8.210 1.00 63.66 124 GLY A O 1
ATOM 921 N N . THR A 1 125 ? 18.798 -7.063 -7.592 1.00 65.56 125 THR A N 1
ATOM 922 C CA . THR A 1 125 ? 18.990 -8.375 -8.235 1.00 65.56 125 THR A CA 1
ATOM 923 C C . THR A 1 125 ? 18.974 -8.289 -9.766 1.00 65.56 125 THR A C 1
ATOM 925 O O . THR A 1 125 ? 19.598 -9.110 -10.420 1.00 65.56 125 THR A O 1
ATOM 928 N N . VAL A 1 126 ? 18.275 -7.310 -10.353 1.00 63.97 126 VAL A N 1
ATOM 929 C CA . VAL A 1 126 ? 18.173 -7.143 -11.817 1.00 63.97 126 VAL A CA 1
ATOM 930 C C . VAL A 1 126 ? 19.367 -6.382 -12.413 1.00 63.97 126 VAL A C 1
ATOM 932 O O . VAL A 1 126 ? 19.630 -6.512 -13.606 1.00 63.97 126 VAL A O 1
ATOM 935 N N . MET A 1 127 ? 20.075 -5.569 -11.619 1.00 60.44 127 MET A N 1
ATOM 936 C CA . MET A 1 127 ? 21.215 -4.768 -12.099 1.00 60.44 127 MET A CA 1
ATOM 937 C C . MET A 1 127 ? 22.578 -5.476 -12.032 1.00 60.44 127 MET A C 1
ATOM 939 O O . MET A 1 127 ? 23.536 -4.957 -12.606 1.00 60.44 127 MET A O 1
ATOM 943 N N . ILE A 1 128 ? 22.679 -6.598 -11.314 1.00 50.84 128 ILE A N 1
ATOM 944 C CA . ILE A 1 128 ? 23.896 -7.420 -11.176 1.00 50.84 128 ILE A CA 1
ATOM 945 C C . ILE A 1 128 ? 23.812 -8.586 -12.159 1.00 50.84 128 ILE A C 1
ATOM 947 O O . ILE A 1 128 ? 24.838 -8.860 -12.821 1.00 50.84 128 ILE A O 1
#

Secondary structure (DSSP, 8-state):
-HHHH---TTHHHHHHHHHHHHHS-HHHHHHHHHHHHSTTSTTGGG--TTSHHHHHHHHHHHHHHHHHHHHHHHHHHHHHHHHHHHHHTT--HHHHHHHHHHHTHHHHHHHHHHHHHHHHHHHHHHH-

Foldseek 3Di:
DCLLLDPDVCSVVVVCVLVVLVVDDLVVLVVVLCQQCPCNHPVVVVVCVPPPVSLVVSLCSNLVSQLVNQLSVQLNVVCVVCVVVCVVVVPDPVRSVVVSCVVCVVSSVVSVVVSVVVSVVVVVVVVD

pLDDT: mean 71.93, std 13.63, range [42.38, 91.69]

Radius of gyration: 18.4 Å; chains: 1; bounding box: 46×27×53 Å

=== Feature glossary ===
Key to the feature types in this record:

— What the protein is —

Primary structure: the covalent order of the twenty standard amino acids along the backbone. Two proteins with the same sequence will (almost always) fold to the same structure; two with 30% identity often share a fold but not the details.

Database cross-references. InterPro integrates a dozen domain/family signature databases into unified entries with residue-range hits. GO terms attach function/process/location labels with evidence codes. CATH codes position the fold in a four-level structural taxonomy. Organism is the NCBI-taxonomy species name.

— Where its atoms are —

The mmCIF block holds the 3D Cartesian coordinates of each backbone atom (N, Cα, C, O) in ångströms. mmCIF is the PDB's canonical archive format — a tagged-loop text representation of the atomic model.

Six rendered views show the 3D structure from the faces of a cube — i.e. along ±x, ±y, ±z. Rendering representation is drawn randomly per protein from cartoon (secondary-structure ribbons), sticks (backbone bonds), or molecular surface; coloring is either N→C rainbow (blue at the N-terminus through red at the C-terminus) or one color per chain.

— Local backbone conformation —

DSSP 8-state secondary structure assigns each residue one of H (α-helix), G (3₁₀-helix), I (π-helix), E (extended β-strand), B (isolated β-bridge), T (hydrogen-bonded turn), S (bend), or '-' (coil). The assignment is computed from backbone hydrogen-bond geometry via the Kabsch–Sander algorithm.

P-SEA three-state annotation labels each residue as helix, strand, or coil based purely on the geometry of the Cα trace. It serves as a fallback when the full backbone (and thus DSSP) is unavailable.

The φ/ψ torsion pair specifies the backbone conformation at each residue. φ rotates about the N–Cα bond, ψ about the Cα–C bond. Steric clashes forbid most of the (φ, ψ) plane — the allowed regions (α-helix basin, β-sheet basin, left-handed helix) are the Ramachandran-allowed regions.

— Global shape and packing —

The geometric summary reports three shape descriptors. Rg (radius of gyration) measures how spread out the Cα atoms are about their centre of mass; compact globular proteins have small Rg, elongated or unfolded ones large. Cα contacts (<8 Å, |i−j|>4) count long-range residue pairs in spatial proximity — high for tightly packed folds, near zero for rods or random coil. The bounding-box extents give the protein's footprint along x, y, z in Å.

Accessible surface area quantifies burial. A residue with SASA near zero is packed into the hydrophobic core; one with SASA >100 Å² sits on the surface. Computed here via the Shrake–Rupley numerical algorithm with a 1.4 Å probe.

Plot images: a contact map (which residues are close in 3D, as an N×N binary image), a Ramachandran scatter (backbone torsion angles, revealing secondary-structure composition at a glance), and — for AlphaFold structures — a PAE heatmap (pairwise prediction confidence).

— Structural neighborhood —

The Foldseek 3Di string encodes local tertiary geometry as a 20-letter alphabet — one character per residue — derived from the relative positions of nearby Cα atoms. Unlike the amino-acid sequence, 3Di is a direct function of the 3D structure, so two proteins with the same fold have similar 3Di strings even at low sequence identity.

Nearest PDB neighbors are the top structural matches found by Foldseek when searching this structure against the entire Protein Data Bank. Each hit reports a TM-score (0 to 1; >0.5 almost always implies the same fold) and an E-value. These are *structural* homologs — they may share no detectable sequence similarity.

— Confidence and disorder —

For AlphaFold models, the B-factor field carries pLDDT — the model's own estimate of local accuracy on a 0–100 scale. Regions with pLDDT<50 should be treated as essentially unmodeled; they often correspond to intrinsically disordered segments.

B-factor (Debye–Waller factor) reflects atomic displacement in the crystal lattice. It is an experimental observable (units Å²), not a prediction; low values mean the atom is pinned down, high values mean it moves or is heterogeneous across the crystal.

Predicted aligned error is AlphaFold's pairwise confidence. Unlike pLDDT (per-residue), PAE is per-residue-pair and captures whether two parts of the structure are correctly placed relative to each other. Units are ångströms of expected positional error.